Protein AF-A0A9P0DZE5-F1 (afdb_monomer_lite)

pLDDT: mean 83.81, std 15.14, range [32.5, 97.56]

Foldseek 3Di:
DPPCPPWPKAKDFAPDWWFWDWKKFAQFDKQFPDDDDQWDWWKKFKWAQDPVVNDIDTFFIDTHHNHDMDTTDGDDDPDDRDIHRMMMMTTPRPPDDPVRVVRIDGDSVSRVVRMDIDIDDDPVVD

Organism: Diabrotica balteata (NCBI:txid107213)

InterPro domains:
  IPR039782 Intermembrane lipid transfer protein VPS13B [PTHR12517] (2-123)

Secondary structure (DSSP, 8-state):
--------EEEEEEEEEEEEEEEEEPPPPPEESS---TT--EEEEEEEEETTTTEEEEEEEEEE-SSS-EEE-----TT----EEEEEEEE--TTS-HHHHHHEE--HHHHHHHEEEEEE--GGG-

Structure (mmCIF, N/CA/C/O backbone):
data_AF-A0A9P0DZE5-F1
#
_entry.id   AF-A0A9P0DZE5-F1
#
loop_
_atom_site.group_PDB
_atom_site.id
_atom_site.type_symbol
_atom_site.label_atom_id
_atom_site.label_alt_id
_atom_site.label_comp_id
_atom_site.label_asym_id
_atom_site.label_entity_id
_atom_site.label_seq_id
_atom_site.pdbx_PDB_ins_code
_atom_site.Cartn_x
_atom_site.Cartn_y
_atom_site.Cartn_z
_atom_site.occupancy
_atom_site.B_iso_or_equiv
_atom_site.auth_seq_id
_atom_site.auth_comp_id
_atom_site.auth_asym_id
_atom_site.auth_atom_id
_atom_site.pdbx_PDB_model_num
ATOM 1 N N . MET A 1 1 ? -7.588 25.092 -3.913 1.00 32.50 1 MET A N 1
ATOM 2 C CA . MET A 1 1 ? -6.708 24.602 -4.997 1.00 32.50 1 MET A CA 1
ATOM 3 C C . MET A 1 1 ? -6.248 23.194 -4.639 1.00 32.50 1 MET A C 1
ATOM 5 O O . MET 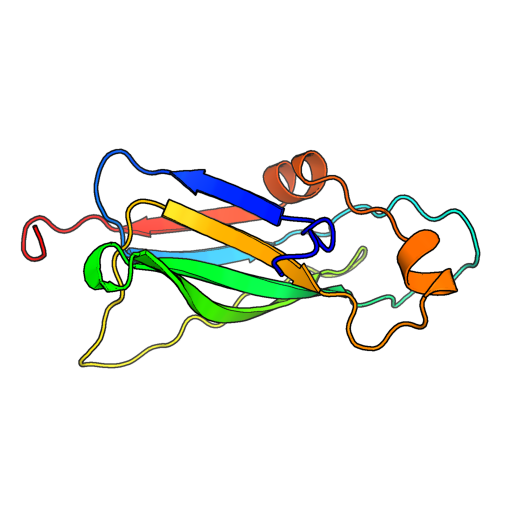A 1 1 ? -5.328 23.058 -3.852 1.00 32.50 1 MET A O 1
ATOM 9 N N . PHE A 1 2 ? -6.896 22.152 -5.161 1.00 39.66 2 PHE A N 1
ATOM 10 C CA . PHE A 1 2 ? -6.438 20.764 -5.007 1.00 39.66 2 PHE A CA 1
ATOM 11 C C . PHE A 1 2 ? -6.215 20.211 -6.408 1.00 39.66 2 PHE A C 1
ATOM 13 O O . PHE A 1 2 ? -7.040 19.474 -6.941 1.00 39.66 2 PHE A O 1
ATOM 20 N N . TRP A 1 3 ? -5.162 20.692 -7.074 1.00 39.97 3 TRP A N 1
ATOM 21 C CA . TRP A 1 3 ? -4.807 20.162 -8.382 1.00 39.97 3 TRP A CA 1
ATOM 22 C C . TRP A 1 3 ? -4.379 18.711 -8.199 1.00 39.97 3 TRP A C 1
ATOM 24 O O . TRP A 1 3 ? -3.361 18.394 -7.587 1.00 39.97 3 TRP A O 1
ATOM 34 N N . ASN A 1 4 ? -5.270 17.862 -8.692 1.00 41.53 4 ASN A N 1
ATOM 35 C CA . ASN A 1 4 ? -5.224 16.424 -8.792 1.00 41.53 4 ASN A CA 1
ATOM 36 C C . ASN A 1 4 ? -3.967 16.008 -9.569 1.00 41.53 4 ASN A C 1
ATOM 38 O O . ASN A 1 4 ? -4.008 15.787 -10.778 1.00 41.53 4 ASN A O 1
ATOM 42 N N . LYS A 1 5 ? -2.821 15.934 -8.887 1.00 46.94 5 LYS A N 1
ATOM 43 C CA . LYS A 1 5 ? -1.699 15.135 -9.373 1.00 46.94 5 LYS A CA 1
ATOM 44 C C . LYS A 1 5 ? -2.216 13.705 -9.316 1.00 46.94 5 LYS A C 1
ATOM 46 O O . LYS A 1 5 ? -2.427 13.209 -8.218 1.00 46.94 5 LYS A O 1
ATOM 51 N N . SER A 1 6 ? -2.530 13.106 -10.465 1.00 58.84 6 SER A N 1
ATOM 52 C CA . SER A 1 6 ? -3.109 11.763 -10.563 1.00 58.84 6 SER A CA 1
ATOM 53 C C . SER A 1 6 ? -2.299 10.789 -9.706 1.00 58.84 6 SER A C 1
ATOM 55 O O . SER A 1 6 ? -1.202 10.378 -10.090 1.00 58.84 6 SER A O 1
ATOM 57 N N . ILE A 1 7 ? -2.799 10.488 -8.508 1.00 70.25 7 ILE A N 1
ATOM 58 C CA . ILE A 1 7 ? -2.111 9.622 -7.559 1.00 70.25 7 ILE A CA 1
ATOM 59 C C . ILE A 1 7 ? -2.232 8.208 -8.117 1.00 70.25 7 ILE A C 1
ATOM 61 O O . ILE A 1 7 ? -3.330 7.657 -8.179 1.00 70.25 7 ILE A O 1
ATOM 65 N N . SER A 1 8 ? -1.112 7.620 -8.534 1.00 85.69 8 SER A N 1
ATOM 66 C CA . SER A 1 8 ? -1.079 6.196 -8.854 1.00 85.69 8 SER A CA 1
ATOM 67 C C . SER A 1 8 ? -1.046 5.421 -7.542 1.00 85.69 8 SER A C 1
ATOM 69 O O . SER A 1 8 ? -0.043 5.437 -6.825 1.00 85.69 8 SER A O 1
ATOM 71 N N . ALA A 1 9 ? -2.171 4.807 -7.184 1.00 91.31 9 ALA A N 1
ATOM 72 C CA . ALA A 1 9 ? -2.306 4.068 -5.939 1.00 91.31 9 ALA A CA 1
ATOM 73 C C . ALA A 1 9 ? -3.148 2.802 -6.103 1.00 91.31 9 ALA A C 1
ATOM 75 O O . ALA A 1 9 ? -4.056 2.730 -6.931 1.00 91.31 9 ALA A O 1
ATOM 76 N N . MET A 1 10 ? -2.854 1.817 -5.259 1.00 94.81 10 MET A N 1
ATOM 77 C CA . MET A 1 10 ? -3.636 0.599 -5.073 1.00 94.81 10 MET A CA 1
ATOM 78 C C . MET A 1 10 ? -4.147 0.587 -3.633 1.00 94.81 10 MET A C 1
ATOM 80 O O . MET A 1 10 ? -3.348 0.639 -2.703 1.00 94.81 10 MET A O 1
ATOM 84 N N . ALA A 1 11 ? -5.465 0.563 -3.446 1.00 96.00 11 ALA A N 1
ATOM 85 C CA . ALA A 1 11 ? -6.100 0.595 -2.132 1.00 96.00 11 ALA A CA 1
ATOM 86 C C . ALA A 1 11 ? -6.955 -0.651 -1.906 1.00 96.00 11 ALA A C 1
ATOM 88 O O . ALA A 1 11 ? -7.549 -1.184 -2.843 1.00 96.00 11 ALA A O 1
ATOM 89 N N . TRP A 1 12 ? -7.048 -1.081 -0.652 1.00 97.00 12 TRP A N 1
ATOM 90 C CA . TRP A 1 12 ? -7.929 -2.164 -0.231 1.00 97.00 12 TRP A CA 1
ATOM 91 C C . TRP A 1 12 ? -8.601 -1.824 1.095 1.00 97.00 12 TRP A C 1
ATOM 93 O O . TRP A 1 12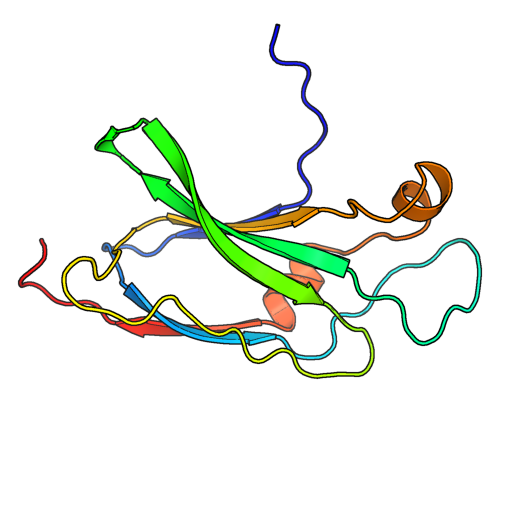 ? -8.113 -1.006 1.882 1.00 97.00 12 TRP A O 1
ATOM 103 N N . ARG A 1 13 ? -9.747 -2.464 1.336 1.00 96.69 13 ARG A N 1
ATOM 104 C CA . ARG A 1 13 ? -10.543 -2.265 2.542 1.00 96.69 13 ARG A CA 1
ATOM 105 C C . ARG A 1 13 ? -10.922 -3.600 3.168 1.00 96.69 13 ARG A C 1
ATOM 107 O O . ARG A 1 13 ? -11.401 -4.501 2.487 1.00 96.69 13 ARG A O 1
ATOM 114 N N . TYR A 1 14 ? -10.729 -3.699 4.475 1.00 95.88 14 TYR A N 1
ATOM 115 C CA . TYR A 1 14 ? -11.223 -4.785 5.304 1.00 95.88 14 TYR A CA 1
ATOM 116 C C . TYR A 1 14 ? -12.608 -4.443 5.875 1.00 95.88 14 TYR A C 1
ATOM 118 O O . TYR A 1 14 ? -12.889 -3.269 6.128 1.00 95.88 14 TYR A O 1
ATOM 126 N N . PRO A 1 15 ? -13.461 -5.448 6.150 1.00 93.25 15 PRO A N 1
ATOM 127 C CA . PRO A 1 15 ? -14.739 -5.222 6.829 1.00 93.25 15 PRO A CA 1
ATOM 128 C C . PRO A 1 15 ? -14.593 -4.646 8.246 1.00 93.25 15 PRO A C 1
ATOM 130 O O . PRO A 1 15 ? -15.460 -3.911 8.705 1.00 93.25 15 PRO A O 1
ATOM 133 N N . GLN A 1 16 ? -13.499 -4.983 8.935 1.00 92.31 16 GLN A N 1
ATOM 134 C CA . GLN A 1 16 ? -13.171 -4.529 10.290 1.00 92.31 16 GLN A CA 1
ATOM 135 C C . GLN A 1 16 ? -11.730 -3.995 10.323 1.00 92.31 16 GLN A C 1
ATOM 137 O O . GLN A 1 16 ? -10.914 -4.494 9.537 1.00 92.31 16 GLN A O 1
ATOM 142 N N . PRO A 1 17 ? -11.390 -3.035 11.210 1.00 92.44 17 PRO A N 1
ATOM 143 C CA . PRO A 1 17 ? -10.032 -2.510 11.327 1.00 92.44 17 PRO A CA 1
ATOM 144 C C . PRO A 1 17 ? -9.019 -3.616 11.624 1.00 92.44 17 PRO A C 1
ATOM 146 O O . PRO A 1 17 ? -9.221 -4.429 12.523 1.00 92.44 17 PRO A O 1
ATOM 149 N N . ARG A 1 18 ? -7.921 -3.656 10.868 1.00 93.31 18 ARG A N 1
ATOM 150 C CA . ARG A 1 18 ? -6.865 -4.665 11.033 1.00 93.31 18 ARG A CA 1
ATOM 151 C C . ARG A 1 18 ? -5.502 -4.017 11.121 1.00 93.31 18 ARG A C 1
ATOM 153 O O . ARG A 1 18 ? -5.257 -3.018 10.446 1.00 93.31 18 ARG A O 1
ATOM 160 N N . ALA A 1 19 ? -4.624 -4.626 11.909 1.00 92.19 19 ALA A N 1
ATOM 161 C CA . ALA A 1 19 ? -3.199 -4.342 11.867 1.00 92.19 19 ALA A CA 1
ATOM 162 C C . ALA A 1 19 ? -2.544 -5.222 10.807 1.00 92.19 19 ALA A C 1
ATOM 164 O O . ALA A 1 19 ? -2.857 -6.410 10.690 1.00 92.19 19 ALA A O 1
ATOM 165 N N . LEU A 1 20 ? -1.630 -4.646 10.036 1.00 93.88 20 LEU A N 1
ATOM 166 C CA . LEU A 1 20 ? -0.793 -5.424 9.133 1.00 93.88 20 LEU A CA 1
ATOM 167 C C . LEU A 1 20 ? 0.325 -6.072 9.946 1.00 93.88 20 LEU A C 1
ATOM 169 O O . LEU A 1 20 ? 0.956 -5.414 10.769 1.00 93.88 20 LEU A O 1
ATOM 173 N N . THR A 1 21 ? 0.553 -7.363 9.727 1.00 92.00 21 THR A N 1
ATOM 174 C CA . THR A 1 21 ? 1.587 -8.132 10.436 1.00 92.00 21 THR A CA 1
ATOM 175 C C . THR A 1 21 ? 2.747 -8.494 9.524 1.00 92.00 21 THR A C 1
ATOM 177 O O . THR A 1 21 ? 3.875 -8.644 9.989 1.00 92.00 21 THR A O 1
ATOM 180 N N . LYS A 1 22 ? 2.492 -8.604 8.216 1.00 93.62 22 LYS A N 1
ATOM 181 C CA . LYS A 1 22 ? 3.519 -8.858 7.209 1.00 93.62 22 LYS A CA 1
ATOM 182 C C . LYS A 1 22 ? 3.085 -8.321 5.858 1.00 93.62 22 LYS A C 1
ATOM 184 O O . LYS A 1 22 ? 1.941 -8.504 5.451 1.00 93.62 22 LYS A O 1
ATOM 189 N N . VAL A 1 23 ? 4.018 -7.715 5.134 1.00 96.44 23 VAL A N 1
ATOM 190 C CA . VAL A 1 23 ? 3.810 -7.314 3.742 1.00 96.44 23 VAL A CA 1
ATOM 191 C C . VAL A 1 23 ? 5.000 -7.793 2.918 1.00 96.44 23 VAL A C 1
ATOM 193 O O . VAL A 1 23 ? 6.155 -7.519 3.245 1.00 96.44 23 VAL A O 1
ATOM 196 N N . ARG A 1 24 ? 4.712 -8.554 1.861 1.00 97.19 24 ARG A N 1
ATOM 197 C CA . ARG A 1 24 ? 5.695 -9.049 0.892 1.00 97.19 24 ARG A CA 1
ATOM 198 C C . ARG A 1 24 ? 5.247 -8.657 -0.500 1.00 97.19 24 ARG A C 1
ATOM 200 O O . ARG A 1 24 ? 4.089 -8.881 -0.845 1.00 97.19 24 ARG A O 1
ATOM 207 N N . ILE A 1 25 ? 6.157 -8.121 -1.296 1.00 97.00 25 ILE A N 1
ATOM 208 C CA . ILE A 1 25 ? 5.885 -7.748 -2.677 1.00 97.00 25 ILE A CA 1
ATOM 209 C C . ILE A 1 25 ? 6.846 -8.528 -3.564 1.00 97.00 25 ILE A C 1
ATOM 211 O O . ILE A 1 25 ? 8.056 -8.355 -3.466 1.00 97.00 25 ILE A O 1
ATOM 215 N N . PHE A 1 26 ? 6.310 -9.430 -4.380 1.00 96.06 26 PHE A N 1
ATOM 216 C CA . PHE A 1 26 ? 7.075 -10.114 -5.419 1.00 96.06 26 PHE A CA 1
ATOM 217 C C . PHE A 1 26 ? 7.427 -9.143 -6.546 1.00 96.06 26 PHE A C 1
ATOM 219 O O . PHE A 1 26 ? 6.869 -8.047 -6.606 1.00 96.06 26 PHE A O 1
ATOM 226 N N . SER A 1 27 ? 8.322 -9.557 -7.440 1.00 92.56 27 SER A N 1
ATOM 227 C CA . SER A 1 27 ? 8.699 -8.766 -8.607 1.00 92.56 27 SER A CA 1
ATOM 228 C C . SER A 1 27 ? 7.461 -8.249 -9.346 1.00 92.56 27 SER A C 1
ATOM 230 O O . SER A 1 27 ? 6.579 -9.014 -9.748 1.00 92.56 27 SER A O 1
ATOM 232 N N . VAL A 1 28 ? 7.356 -6.925 -9.465 1.00 90.75 28 VAL A N 1
ATOM 233 C CA . VAL A 1 28 ? 6.215 -6.258 -10.096 1.00 90.75 28 VAL A CA 1
ATOM 234 C C . VAL A 1 28 ? 6.620 -5.891 -11.516 1.00 90.75 28 VAL A C 1
ATOM 236 O O . VAL A 1 28 ? 7.564 -5.126 -11.671 1.00 90.75 28 VAL A O 1
ATOM 239 N N . PRO A 1 29 ? 5.918 -6.371 -12.554 1.00 88.25 29 PRO A N 1
ATOM 240 C CA . PRO A 1 29 ? 6.261 -6.023 -13.924 1.00 88.25 29 PRO A CA 1
ATOM 241 C C . PRO A 1 29 ? 5.925 -4.557 -14.209 1.00 88.25 29 PRO A C 1
ATOM 243 O O . PRO A 1 29 ? 4.815 -4.086 -13.918 1.00 88.25 29 PRO A O 1
ATOM 246 N N . TYR A 1 30 ? 6.861 -3.841 -14.826 1.00 86.88 30 TYR A N 1
ATOM 247 C CA . TYR A 1 30 ? 6.672 -2.468 -15.275 1.00 86.88 30 TYR A CA 1
ATOM 248 C C . TYR A 1 30 ? 6.414 -2.438 -16.776 1.00 86.88 30 TYR A C 1
ATOM 250 O O . TYR A 1 30 ? 7.061 -3.121 -17.565 1.00 86.88 30 TYR A O 1
ATOM 258 N N . LYS A 1 31 ? 5.488 -1.586 -17.215 1.00 80.75 31 LYS A N 1
ATOM 259 C CA . LYS A 1 31 ? 5.376 -1.259 -18.636 1.00 80.75 31 LYS A CA 1
ATOM 260 C C . LYS A 1 31 ? 6.292 -0.072 -18.921 1.00 80.75 31 LYS A C 1
ATOM 262 O O . LYS A 1 31 ? 5.968 1.050 -18.536 1.00 80.75 31 LYS A O 1
ATOM 267 N N . ARG A 1 32 ? 7.425 -0.332 -19.580 1.00 74.12 32 ARG A N 1
ATOM 268 C CA . ARG A 1 32 ? 8.400 0.687 -19.995 1.00 74.12 32 ARG A CA 1
ATOM 269 C C . ARG A 1 32 ? 8.198 1.097 -21.455 1.00 74.12 32 ARG A C 1
ATOM 271 O O . ARG A 1 32 ? 7.970 0.241 -22.305 1.00 74.12 32 ARG A O 1
ATOM 278 N N . THR A 1 33 ? 8.280 2.394 -21.753 1.00 69.94 33 THR A N 1
ATOM 279 C CA . THR A 1 33 ? 8.256 2.915 -23.139 1.00 69.94 33 THR A CA 1
ATOM 280 C C . THR A 1 33 ? 9.612 3.430 -23.631 1.00 69.94 33 THR A C 1
ATOM 282 O O . THR A 1 33 ? 9.777 3.586 -24.837 1.00 69.94 33 THR A O 1
ATOM 285 N N . LEU A 1 34 ? 10.592 3.645 -22.742 1.00 60.75 34 LEU A N 1
ATOM 286 C CA . LEU A 1 34 ? 11.969 4.023 -23.089 1.00 60.75 34 LEU A CA 1
ATOM 287 C C . LEU A 1 34 ? 12.988 3.369 -22.137 1.00 60.75 34 LEU A C 1
ATOM 289 O O . LEU A 1 34 ? 12.852 3.499 -20.923 1.00 60.75 34 LEU A O 1
ATOM 293 N N . GLY A 1 35 ? 14.036 2.758 -22.704 1.00 62.25 35 GLY A N 1
ATOM 294 C CA . GLY A 1 35 ? 15.306 2.450 -22.028 1.00 62.25 35 GLY A CA 1
ATOM 295 C C . GLY A 1 35 ? 15.372 1.178 -21.163 1.00 62.25 35 GLY A C 1
ATOM 296 O O . GLY A 1 35 ? 14.476 0.857 -20.380 1.00 62.25 35 GLY A O 1
ATOM 297 N N . SER A 1 36 ? 16.500 0.474 -21.295 1.00 57.94 36 SER A N 1
ATOM 298 C CA . SER A 1 36 ? 16.904 -0.703 -20.518 1.00 57.94 36 SER A CA 1
ATOM 299 C C . SER A 1 36 ? 17.744 -0.273 -19.313 1.00 57.94 36 SER A C 1
ATOM 301 O O . SER A 1 36 ? 18.964 -0.210 -19.405 1.00 57.94 36 SER A O 1
ATOM 303 N N . HIS A 1 37 ? 17.105 0.075 -18.198 1.00 59.94 37 HIS A N 1
ATOM 304 C CA . HIS A 1 37 ? 17.784 0.074 -16.901 1.00 59.94 37 HIS A CA 1
ATOM 305 C C . HIS A 1 37 ? 17.311 -1.163 -16.149 1.00 59.94 37 HIS A C 1
ATOM 307 O O . HIS A 1 37 ? 16.134 -1.241 -15.798 1.00 59.94 37 HIS A O 1
ATOM 313 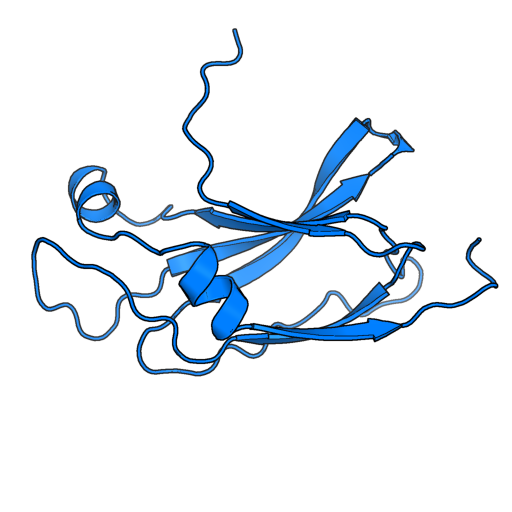N N . ASP A 1 38 ? 18.213 -2.120 -15.944 1.00 62.59 38 ASP A N 1
ATOM 314 C CA . ASP A 1 38 ? 17.885 -3.414 -15.334 1.00 62.59 38 ASP A CA 1
ATOM 315 C C . ASP A 1 38 ? 17.652 -3.340 -13.813 1.00 62.59 38 ASP A C 1
ATOM 317 O O . ASP A 1 38 ? 17.086 -4.269 -13.249 1.00 62.59 38 ASP A O 1
ATOM 321 N N . ASP A 1 39 ? 17.929 -2.197 -13.170 1.00 68.31 39 ASP A N 1
ATOM 322 C CA . ASP A 1 39 ? 17.834 -2.033 -11.708 1.00 68.31 39 ASP A CA 1
ATOM 323 C C . ASP A 1 39 ? 16.927 -0.868 -11.278 1.00 68.31 39 ASP A C 1
ATOM 325 O O . ASP A 1 39 ? 17.212 -0.109 -10.347 1.00 68.31 39 ASP A O 1
ATOM 329 N N . LEU A 1 40 ? 15.817 -0.667 -11.987 1.00 80.00 40 LEU A N 1
ATOM 330 C CA . LEU A 1 40 ? 14.889 0.408 -11.659 1.00 80.00 40 LEU A CA 1
ATOM 331 C C . LEU A 1 40 ? 14.107 0.106 -10.366 1.00 80.00 40 LEU A C 1
ATOM 333 O O . LEU A 1 40 ? 13.178 -0.703 -10.354 1.00 80.00 40 LEU A O 1
ATOM 337 N N . GLN A 1 41 ? 14.428 0.826 -9.292 1.00 86.44 41 GLN A N 1
ATOM 338 C CA . GLN A 1 41 ? 13.698 0.754 -8.029 1.00 86.44 41 GLN A CA 1
ATOM 339 C C . GLN A 1 41 ? 12.666 1.873 -7.889 1.00 86.44 41 GLN A C 1
ATOM 341 O O . GLN A 1 41 ? 12.977 3.062 -7.931 1.00 86.44 41 GLN A O 1
ATOM 346 N N . VAL A 1 42 ? 11.413 1.497 -7.644 1.00 87.81 42 VAL A N 1
ATOM 347 C CA . VAL A 1 42 ? 10.300 2.450 -7.593 1.00 87.81 42 VAL A CA 1
ATOM 348 C C . VAL A 1 42 ? 9.851 2.668 -6.159 1.00 87.81 42 VAL A C 1
ATOM 350 O O . VAL A 1 42 ? 9.239 1.787 -5.555 1.00 87.81 42 VAL A O 1
ATOM 353 N N . LEU A 1 43 ? 10.120 3.859 -5.622 1.00 90.25 43 LEU A N 1
ATOM 354 C CA . LEU A 1 43 ? 9.705 4.225 -4.270 1.00 90.25 43 LEU A CA 1
ATOM 355 C C . LEU A 1 43 ? 8.174 4.239 -4.152 1.00 90.25 43 LEU A C 1
ATOM 357 O O . LEU A 1 43 ? 7.453 4.803 -4.974 1.00 90.25 43 LEU A O 1
ATOM 361 N N . CYS A 1 44 ? 7.679 3.626 -3.089 1.00 92.62 44 CYS A N 1
ATOM 362 C CA . CYS A 1 44 ? 6.275 3.510 -2.747 1.00 92.62 44 CYS A CA 1
ATOM 363 C C . CYS A 1 44 ? 6.061 3.787 -1.257 1.00 92.62 44 CYS A C 1
ATOM 365 O O . CYS A 1 44 ? 6.962 3.631 -0.431 1.00 92.62 44 CYS A O 1
ATOM 367 N N . HIS A 1 45 ? 4.837 4.182 -0.922 1.00 94.19 45 HIS A N 1
ATOM 368 C CA . HIS A 1 45 ? 4.406 4.465 0.441 1.00 94.19 45 HIS A CA 1
ATOM 369 C C . HIS A 1 45 ? 3.214 3.587 0.782 1.00 94.19 45 HIS A C 1
ATOM 371 O O . HIS A 1 45 ? 2.224 3.576 0.056 1.00 94.19 45 HIS A O 1
ATOM 377 N N . LEU A 1 46 ? 3.303 2.868 1.893 1.00 95.94 46 LEU A N 1
ATOM 378 C CA . LEU A 1 46 ? 2.163 2.231 2.527 1.00 95.94 46 LEU A CA 1
ATOM 379 C C . LEU A 1 46 ? 1.511 3.246 3.462 1.00 95.94 46 LEU A C 1
ATOM 381 O O . LEU A 1 46 ? 2.174 3.807 4.334 1.00 95.94 46 LEU A O 1
ATOM 385 N N . GLU A 1 47 ? 0.218 3.471 3.281 1.00 96.38 47 GLU A N 1
ATOM 386 C CA . GLU A 1 47 ? -0.565 4.451 4.023 1.00 96.38 47 GLU A CA 1
ATOM 387 C C . GLU A 1 47 ? -1.855 3.822 4.548 1.00 96.38 47 GLU A C 1
ATOM 389 O O . GLU A 1 47 ? -2.397 2.884 3.956 1.00 96.38 47 GLU A O 1
ATOM 394 N N . TYR A 1 48 ? -2.377 4.374 5.638 1.00 96.00 48 TYR A N 1
ATOM 395 C CA . TYR A 1 48 ? -3.663 3.986 6.209 1.00 96.00 48 TYR A CA 1
ATOM 396 C C . TYR A 1 48 ? -4.610 5.175 6.260 1.00 96.00 48 TYR A C 1
ATOM 398 O O . TYR A 1 48 ? -4.186 6.317 6.433 1.00 96.00 48 TYR A O 1
ATOM 406 N N . TRP A 1 49 ? -5.904 4.911 6.108 1.00 96.81 49 TRP A N 1
ATOM 407 C CA . TRP A 1 49 ? -6.930 5.921 6.327 1.00 96.81 49 TRP A CA 1
ATOM 408 C C . TRP A 1 49 ? -7.161 6.117 7.827 1.00 96.81 49 TRP A C 1
ATOM 410 O O . TRP A 1 49 ? -7.523 5.173 8.532 1.00 96.81 49 TRP A O 1
ATOM 420 N N . SER A 1 50 ? -6.966 7.342 8.311 1.00 94.62 50 SER A N 1
ATOM 421 C CA . SER A 1 50 ? -7.296 7.744 9.675 1.00 94.62 50 SER A CA 1
ATOM 422 C C . SER A 1 50 ? -8.669 8.403 9.692 1.00 94.62 50 SER A C 1
ATOM 424 O O . SER A 1 50 ? -8.817 9.527 9.217 1.00 94.62 50 SER A O 1
ATOM 426 N N . GLU A 1 51 ? -9.656 7.728 10.283 1.00 91.19 51 GLU A N 1
ATOM 427 C CA . GLU A 1 51 ? -11.014 8.274 10.422 1.00 91.19 51 GLU A CA 1
ATOM 428 C C . GLU A 1 51 ? -11.007 9.567 11.258 1.00 91.19 51 GLU A C 1
ATOM 430 O O . GLU A 1 51 ? -11.616 10.560 10.872 1.00 91.19 51 GLU A O 1
ATOM 435 N N . CYS A 1 52 ? -10.226 9.614 12.346 1.00 91.69 52 CYS A N 1
ATOM 436 C CA . CYS A 1 52 ? -10.136 10.794 13.216 1.00 91.69 52 CYS A CA 1
ATOM 437 C C . CYS A 1 52 ? -9.558 12.028 12.510 1.00 91.69 52 CYS A C 1
ATOM 439 O O . CYS A 1 52 ? -9.922 13.152 12.843 1.00 91.69 52 CYS A O 1
ATOM 441 N N . ARG A 1 53 ? -8.625 11.833 11.568 1.00 93.88 53 ARG A N 1
ATOM 442 C CA . ARG A 1 53 ? -8.007 12.930 10.805 1.00 93.88 53 ARG A CA 1
ATOM 443 C C . ARG A 1 53 ? -8.646 13.144 9.436 1.00 93.88 53 ARG A C 1
ATOM 445 O O . ARG A 1 53 ? -8.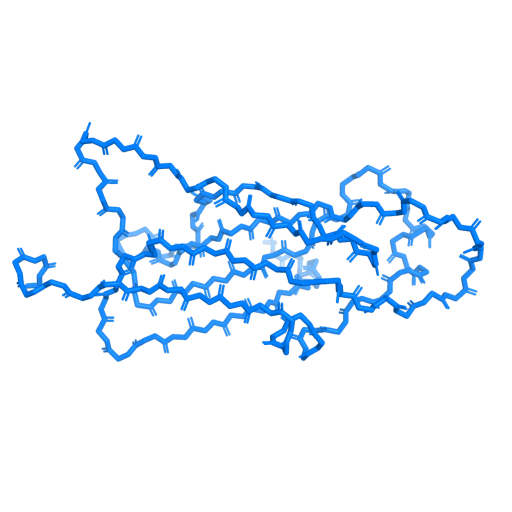251 14.078 8.746 1.00 93.88 53 ARG A O 1
ATOM 452 N N . ASN A 1 54 ? -9.595 12.289 9.047 1.00 94.69 54 ASN A N 1
ATOM 453 C CA . ASN A 1 54 ? -10.225 12.272 7.728 1.00 94.69 54 ASN A CA 1
ATOM 454 C C . ASN A 1 54 ? -9.190 12.335 6.582 1.00 94.69 54 ASN A C 1
ATOM 456 O O . ASN A 1 54 ? -9.326 13.107 5.631 1.00 94.69 54 ASN A O 1
ATOM 460 N N . ALA A 1 55 ? -8.091 11.587 6.728 1.00 95.94 55 ALA A N 1
ATOM 461 C CA . ALA A 1 55 ? -6.940 11.666 5.834 1.00 95.94 55 ALA A CA 1
ATOM 462 C C . ALA A 1 55 ? -6.128 10.365 5.812 1.00 95.94 55 ALA A C 1
ATOM 464 O O . ALA A 1 55 ? -6.115 9.601 6.779 1.00 95.94 55 ALA A O 1
ATOM 465 N N . TYR A 1 56 ? -5.393 10.148 4.719 1.00 96.00 56 TYR A N 1
ATOM 466 C CA . TYR A 1 56 ? -4.369 9.108 4.657 1.00 96.00 56 TYR A CA 1
ATOM 467 C C . TYR A 1 56 ? -3.104 9.551 5.390 1.00 96.00 56 TYR A C 1
ATOM 469 O O . TYR A 1 56 ? -2.643 10.679 5.211 1.00 96.00 56 TYR A O 1
ATOM 477 N N . LEU A 1 57 ? -2.541 8.652 6.193 1.00 94.81 57 LEU A N 1
ATOM 478 C CA . LEU A 1 57 ? -1.309 8.871 6.942 1.00 94.81 57 LEU A CA 1
ATOM 479 C C . LEU A 1 57 ? -0.239 7.854 6.523 1.00 94.81 57 LEU A C 1
ATOM 481 O O . LEU A 1 57 ? -0.572 6.688 6.283 1.00 94.81 57 LEU A O 1
ATOM 485 N N . PRO A 1 58 ? 1.040 8.265 6.454 1.00 93.38 58 PRO A N 1
ATOM 486 C CA . PRO A 1 58 ? 2.136 7.365 6.125 1.00 93.38 58 PRO A CA 1
ATOM 487 C C . PRO A 1 58 ? 2.328 6.312 7.219 1.00 93.38 58 PRO A C 1
ATOM 489 O O . PRO A 1 58 ? 2.245 6.611 8.410 1.00 93.38 58 PRO A O 1
ATOM 492 N N . PHE A 1 59 ? 2.606 5.079 6.799 1.00 93.62 59 PHE A N 1
ATOM 493 C CA . PHE A 1 59 ? 2.925 3.959 7.683 1.00 93.62 59 PHE A CA 1
ATOM 494 C C . PHE A 1 59 ? 4.337 3.428 7.443 1.00 93.62 59 PHE A C 1
ATOM 496 O O . PHE A 1 59 ? 5.099 3.270 8.389 1.00 93.62 59 PHE A O 1
ATOM 503 N N . ALA A 1 60 ? 4.696 3.170 6.184 1.00 93.62 60 ALA A N 1
ATOM 504 C CA . ALA A 1 60 ? 6.016 2.666 5.813 1.00 93.62 60 ALA A CA 1
ATOM 505 C C . ALA A 1 60 ? 6.385 3.059 4.376 1.00 93.62 60 ALA A C 1
ATOM 507 O O . ALA A 1 60 ? 5.514 3.364 3.561 1.00 93.62 60 ALA A O 1
ATOM 508 N N . GLN A 1 61 ? 7.677 3.015 4.060 1.00 93.62 61 GLN A N 1
ATOM 509 C CA . GLN A 1 61 ? 8.227 3.263 2.726 1.00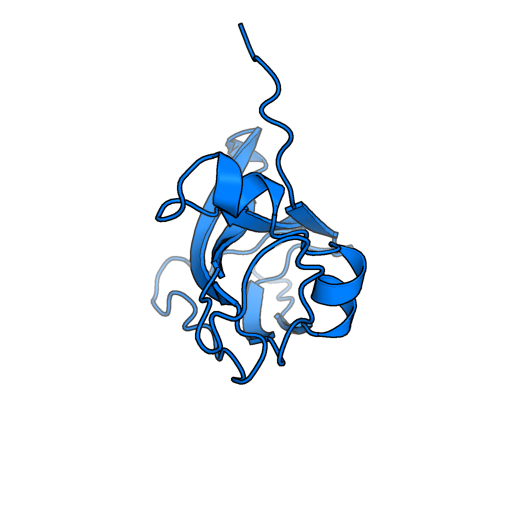 93.62 61 GLN A CA 1
ATOM 510 C C . GLN A 1 61 ? 8.972 2.028 2.230 1.00 93.62 61 GLN A C 1
ATOM 512 O O . GLN A 1 61 ? 9.573 1.305 3.023 1.00 93.62 61 GLN A O 1
ATOM 517 N N . PHE A 1 62 ? 8.926 1.784 0.924 1.00 93.94 62 PHE A N 1
ATOM 518 C CA . PHE A 1 62 ? 9.606 0.654 0.297 1.00 93.94 62 PHE A CA 1
ATOM 519 C C . PHE A 1 62 ? 9.828 0.878 -1.192 1.00 93.94 62 PHE A C 1
ATOM 521 O O . PHE A 1 62 ? 9.253 1.793 -1.774 1.00 93.94 62 PHE A O 1
ATOM 528 N N . PHE A 1 63 ? 10.632 0.019 -1.810 1.00 92.62 63 PHE A N 1
ATOM 529 C CA . PHE A 1 63 ? 10.881 0.042 -3.245 1.00 92.62 63 PHE A CA 1
ATOM 530 C C . PHE A 1 63 ? 10.282 -1.194 -3.911 1.00 92.62 63 PHE A C 1
ATOM 532 O O . PHE A 1 63 ? 10.403 -2.307 -3.401 1.00 92.62 63 PHE A O 1
ATOM 539 N N . LEU A 1 64 ? 9.634 -0.994 -5.055 1.00 92.00 64 LEU A N 1
ATOM 540 C CA . LEU A 1 64 ? 9.297 -2.075 -5.973 1.00 92.00 64 LEU A CA 1
ATOM 541 C C . LEU A 1 64 ? 10.506 -2.385 -6.858 1.00 92.00 64 LEU A C 1
ATOM 543 O O . LEU A 1 64 ? 11.295 -1.489 -7.170 1.00 92.00 64 LEU A O 1
ATOM 547 N N . SER A 1 65 ? 10.597 -3.635 -7.304 1.00 90.00 65 SER A N 1
ATOM 548 C CA . SER A 1 65 ? 11.600 -4.123 -8.252 1.00 90.00 65 SER A CA 1
ATOM 549 C C . SER A 1 65 ? 10.945 -5.064 -9.271 1.00 90.00 65 SER A C 1
ATOM 551 O O . SER A 1 65 ? 9.943 -5.711 -8.952 1.00 90.00 65 SER A O 1
ATOM 553 N N . GLU A 1 66 ? 11.506 -5.157 -10.481 1.00 88.69 66 GLU A N 1
ATOM 554 C CA . GLU A 1 66 ? 11.134 -6.188 -11.471 1.00 88.69 66 GLU A CA 1
ATOM 555 C C . GLU A 1 66 ? 11.865 -7.521 -11.225 1.00 88.69 66 GLU A C 1
ATOM 557 O O . GLU A 1 66 ? 11.461 -8.548 -11.769 1.00 88.69 66 GLU A O 1
ATOM 562 N N . SER A 1 67 ? 12.901 -7.523 -10.378 1.00 89.12 67 SER A N 1
ATOM 563 C CA . SER A 1 67 ? 13.823 -8.659 -10.209 1.00 89.12 67 SER A CA 1
ATOM 564 C C . SER A 1 67 ? 13.850 -9.211 -8.783 1.00 89.12 67 SER A C 1
ATOM 566 O O . SER A 1 67 ? 14.097 -10.398 -8.579 1.00 89.12 67 SER A O 1
ATOM 568 N N . GLU A 1 68 ? 13.567 -8.376 -7.784 1.00 91.94 68 GLU A N 1
ATOM 569 C CA . GLU A 1 68 ? 13.730 -8.725 -6.372 1.00 91.94 68 GLU A CA 1
ATOM 570 C C . GLU A 1 68 ? 12.404 -8.720 -5.610 1.00 91.94 68 GLU A C 1
ATOM 572 O O . GLU A 1 68 ? 11.491 -7.940 -5.889 1.00 91.94 68 GLU A O 1
ATOM 577 N N . VAL A 1 69 ? 12.311 -9.584 -4.596 1.00 95.12 69 VAL A N 1
ATOM 578 C CA . VAL A 1 69 ? 11.189 -9.589 -3.653 1.00 95.12 69 VAL A CA 1
ATOM 579 C C . VAL A 1 69 ? 11.450 -8.557 -2.561 1.00 95.12 69 VAL A C 1
ATOM 581 O O . VAL A 1 69 ? 12.438 -8.643 -1.835 1.00 95.12 69 VAL A O 1
ATOM 584 N N . CYS A 1 70 ? 10.521 -7.625 -2.372 1.00 94.94 70 CYS A N 1
ATOM 585 C CA . CYS A 1 70 ? 10.560 -6.680 -1.267 1.00 94.94 70 CYS A CA 1
ATOM 586 C C . CYS A 1 70 ? 9.873 -7.270 -0.027 1.00 94.94 70 CYS A C 1
ATOM 588 O O . CYS A 1 70 ? 8.691 -7.632 -0.046 1.00 94.94 70 CYS A O 1
ATOM 590 N N . HIS A 1 71 ? 10.614 -7.336 1.078 1.00 95.75 71 HIS A N 1
ATOM 591 C CA . HIS A 1 71 ? 10.087 -7.645 2.402 1.00 95.75 71 HIS A CA 1
ATOM 592 C C . HIS A 1 71 ? 9.975 -6.345 3.195 1.00 95.75 71 HIS A C 1
ATOM 594 O O . HIS A 1 71 ? 10.986 -5.779 3.601 1.00 95.75 71 HIS A O 1
ATOM 600 N N . LEU A 1 72 ? 8.752 -5.855 3.395 1.00 94.00 72 LEU A N 1
ATOM 601 C CA . LEU A 1 72 ? 8.552 -4.557 4.025 1.00 94.00 72 LEU A CA 1
ATOM 602 C C . LEU A 1 72 ? 8.698 -4.655 5.546 1.00 94.00 72 LEU A C 1
ATOM 604 O O . LEU A 1 72 ? 7.952 -5.381 6.208 1.00 94.00 72 LEU A O 1
ATOM 608 N N . THR A 1 73 ? 9.622 -3.870 6.096 1.00 90.12 73 THR A N 1
ATOM 609 C CA . THR A 1 73 ? 9.767 -3.682 7.541 1.00 90.12 73 THR A CA 1
ATOM 610 C C . THR A 1 73 ? 8.635 -2.795 8.042 1.00 90.12 73 THR A C 1
ATOM 612 O O . THR A 1 73 ? 8.606 -1.593 7.781 1.00 90.12 73 THR A O 1
ATOM 615 N N . LEU A 1 74 ? 7.678 -3.395 8.746 1.00 89.75 74 LEU A N 1
ATOM 616 C CA . LEU A 1 74 ? 6.605 -2.648 9.392 1.00 89.75 74 LEU A CA 1
ATOM 617 C C . LEU A 1 74 ? 7.140 -1.960 10.658 1.00 89.75 74 LEU A C 1
ATOM 619 O O . LEU A 1 74 ? 7.982 -2.551 11.341 1.00 89.75 74 LEU A O 1
ATOM 623 N N . PRO A 1 75 ? 6.656 -0.754 11.007 1.00 85.69 75 PRO A N 1
ATOM 624 C CA . PRO A 1 75 ? 6.974 -0.129 12.285 1.00 85.69 75 PRO A CA 1
ATOM 625 C C . PRO A 1 75 ? 6.609 -1.078 13.435 1.00 85.69 75 PRO A C 1
ATOM 627 O O . PRO A 1 75 ? 5.436 -1.369 13.667 1.00 85.69 75 PRO A O 1
ATOM 630 N N . GLY A 1 76 ? 7.621 -1.605 14.124 1.00 69.38 76 GLY A N 1
ATOM 631 C CA . GLY A 1 76 ? 7.457 -2.447 15.304 1.00 69.38 76 GLY A CA 1
ATOM 632 C C . GLY A 1 76 ? 7.662 -1.622 16.570 1.00 69.38 76 GLY A C 1
ATOM 633 O O . GLY A 1 76 ? 8.675 -0.939 16.693 1.00 69.38 76 GLY A O 1
ATOM 634 N N . GLY A 1 77 ? 6.719 -1.675 17.513 1.00 60.88 77 GLY A N 1
ATOM 635 C CA . GLY A 1 77 ? 6.878 -1.032 18.819 1.00 60.88 77 GLY A CA 1
ATOM 636 C C . GLY A 1 77 ? 5.569 -0.768 19.563 1.00 60.88 77 GLY A C 1
ATOM 637 O O . GLY A 1 77 ? 4.576 -0.321 18.992 1.00 60.88 77 GLY A O 1
ATOM 638 N N . ASN A 1 78 ? 5.587 -1.024 20.872 1.00 48.44 78 ASN A N 1
ATOM 639 C CA . ASN A 1 78 ? 4.619 -0.488 21.830 1.00 48.44 78 ASN A CA 1
ATOM 640 C C . ASN A 1 78 ? 4.917 1.027 21.968 1.00 48.44 78 ASN A C 1
ATOM 642 O O . ASN A 1 78 ? 6.092 1.361 22.136 1.00 48.44 78 ASN A O 1
ATOM 646 N N . PRO A 1 79 ? 3.932 1.943 21.842 1.00 50.28 79 PRO A N 1
ATOM 647 C CA . PRO A 1 79 ? 2.514 1.714 22.121 1.00 50.28 79 PRO A CA 1
ATOM 648 C C . PRO A 1 79 ? 1.521 1.817 20.965 1.00 50.28 79 PRO A C 1
ATOM 650 O O . PRO A 1 79 ? 0.324 1.862 21.226 1.00 50.28 79 PRO A O 1
ATOM 653 N N . GLN A 1 80 ? 1.934 1.841 19.701 1.00 62.47 80 GLN A N 1
ATOM 654 C CA . GLN A 1 80 ? 0.986 2.163 18.624 1.00 62.47 80 GLN A CA 1
ATOM 655 C C . GLN A 1 80 ? 0.954 1.065 17.564 1.00 62.47 80 GLN A C 1
ATOM 657 O O . GLN A 1 80 ? 1.530 1.182 16.485 1.00 62.47 80 GLN A O 1
ATOM 662 N N . LEU A 1 81 ? 0.229 -0.010 17.877 1.00 78.88 81 LEU A N 1
ATOM 663 C CA . LEU A 1 81 ? -0.229 -0.960 16.871 1.00 78.88 81 LEU A CA 1
ATOM 664 C C . LEU A 1 81 ? -1.322 -0.267 16.045 1.00 78.88 81 LEU A C 1
ATOM 666 O O . LEU A 1 81 ? -2.456 -0.121 16.496 1.00 78.88 81 LEU A O 1
ATOM 670 N N . ILE A 1 82 ? -0.963 0.225 14.860 1.00 89.56 82 ILE A N 1
ATOM 671 C CA . ILE A 1 82 ? -1.907 0.927 13.986 1.00 89.56 82 ILE A CA 1
ATOM 672 C C . ILE A 1 82 ? -2.884 -0.081 13.381 1.00 89.56 82 ILE A C 1
ATOM 674 O O . ILE A 1 82 ? -2.487 -1.016 12.681 1.00 89.56 82 ILE A O 1
ATOM 678 N N . VAL A 1 83 ? -4.174 0.144 13.625 1.00 91.50 83 VAL A N 1
ATOM 679 C CA . VAL A 1 83 ? -5.273 -0.575 12.979 1.00 91.50 83 VAL A CA 1
ATOM 680 C C . VAL A 1 83 ? -6.010 0.363 12.037 1.00 91.50 83 VAL A C 1
ATOM 682 O O . VAL A 1 83 ? -6.281 1.515 12.369 1.00 91.50 83 VAL A O 1
ATOM 685 N N . ALA A 1 84 ? -6.360 -0.135 10.857 1.00 94.19 84 ALA A N 1
ATOM 686 C CA . ALA A 1 84 ? -7.202 0.605 9.931 1.00 94.19 84 ALA A CA 1
ATOM 687 C C . ALA A 1 84 ? -8.048 -0.343 9.090 1.00 94.19 84 ALA A C 1
ATOM 689 O O . ALA A 1 84 ? -7.645 -1.470 8.782 1.00 94.19 84 ALA A O 1
ATOM 690 N N . SER A 1 85 ? -9.233 0.127 8.705 1.00 95.31 85 SER A N 1
ATOM 691 C CA . SER A 1 85 ? -10.087 -0.592 7.759 1.00 95.31 85 SER A CA 1
ATOM 692 C C . SER A 1 85 ? -9.607 -0.401 6.327 1.00 95.31 85 SER A C 1
ATOM 694 O O . SER A 1 85 ? -9.744 -1.319 5.531 1.00 95.31 85 SER A O 1
ATOM 696 N N . THR A 1 86 ? -9.034 0.759 5.989 1.00 97.56 86 THR A N 1
ATOM 697 C CA . THR A 1 86 ? -8.574 1.070 4.626 1.00 97.56 86 THR A CA 1
ATOM 698 C C . THR A 1 86 ? -7.081 1.341 4.617 1.00 97.56 86 THR A C 1
ATOM 700 O O . THR A 1 86 ? -6.583 2.147 5.402 1.00 97.56 86 THR A O 1
ATOM 703 N N . TRP A 1 87 ? -6.399 0.690 3.687 1.00 97.44 87 TRP A N 1
ATOM 704 C CA . TRP A 1 87 ? -4.969 0.814 3.451 1.00 97.44 87 TRP A CA 1
ATOM 705 C C . TRP A 1 87 ? -4.735 1.083 1.969 1.00 97.44 87 TRP A C 1
ATOM 707 O O . TRP A 1 87 ? -5.552 0.705 1.123 1.00 97.44 87 TRP A O 1
ATOM 717 N N . ARG A 1 88 ? -3.620 1.728 1.639 1.00 97.38 88 ARG A N 1
ATOM 718 C CA . ARG A 1 88 ? -3.202 1.898 0.250 1.00 97.38 88 ARG A CA 1
ATOM 719 C C . ARG A 1 88 ? -1.694 1.884 0.094 1.00 97.38 88 ARG A C 1
ATOM 721 O O . ARG A 1 88 ? -0.966 2.291 0.991 1.00 97.38 88 ARG A O 1
ATOM 728 N N . VAL A 1 89 ? -1.249 1.471 -1.083 1.00 96.38 89 VAL A N 1
ATOM 729 C CA . VAL A 1 89 ? 0.095 1.724 -1.586 1.00 96.38 89 VAL A CA 1
ATOM 730 C C . VAL A 1 89 ? 0.021 2.879 -2.574 1.00 96.38 89 VAL A C 1
ATOM 732 O O . VAL A 1 89 ? -0.727 2.805 -3.548 1.00 96.38 89 VAL A O 1
ATOM 735 N N . VAL A 1 90 ? 0.799 3.928 -2.331 1.00 93.62 90 VAL A N 1
ATOM 736 C CA . VAL A 1 90 ? 0.999 5.057 -3.242 1.00 93.62 90 VAL A CA 1
ATOM 737 C C . VAL A 1 90 ? 2.341 4.894 -3.939 1.00 93.62 90 VAL A C 1
ATOM 739 O O . VAL A 1 90 ? 3.364 4.709 -3.283 1.00 93.62 90 VAL A O 1
ATOM 742 N N . ILE A 1 91 ? 2.336 4.968 -5.265 1.00 90.12 91 ILE A N 1
ATOM 743 C CA . ILE A 1 91 ? 3.530 4.838 -6.096 1.00 90.12 91 ILE A CA 1
ATOM 744 C C . ILE A 1 91 ? 4.122 6.234 -6.300 1.00 90.12 91 ILE A C 1
ATOM 746 O O . ILE A 1 91 ? 3.504 7.098 -6.928 1.00 90.12 91 ILE A O 1
ATOM 750 N N . THR A 1 92 ? 5.327 6.455 -5.777 1.00 83.25 92 THR A N 1
ATOM 751 C CA . THR A 1 92 ? 5.978 7.768 -5.721 1.00 83.25 92 THR A CA 1
ATOM 752 C C 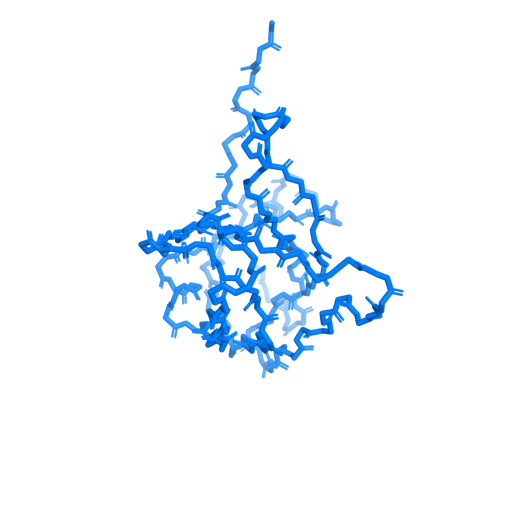. THR A 1 92 ? 7.360 7.691 -6.358 1.00 83.25 92 THR A C 1
ATOM 754 O O . THR A 1 92 ? 8.357 7.428 -5.703 1.00 83.25 92 THR A O 1
ATOM 757 N N . MET A 1 93 ? 7.454 7.996 -7.647 1.00 76.19 93 MET A N 1
ATOM 758 C CA . MET A 1 93 ? 8.707 7.987 -8.415 1.00 76.19 93 MET A CA 1
ATOM 759 C C . MET A 1 93 ? 9.627 9.191 -8.096 1.00 76.19 93 MET A C 1
ATOM 761 O O . MET A 1 93 ? 10.011 9.924 -8.999 1.00 76.19 93 MET A O 1
ATOM 765 N N . PHE A 1 94 ? 9.930 9.478 -6.825 1.00 65.38 94 PHE A N 1
ATOM 766 C CA . PHE A 1 94 ? 10.518 10.767 -6.411 1.00 65.38 94 PHE A CA 1
ATOM 767 C C . PHE A 1 94 ? 11.886 11.072 -7.050 1.00 65.38 94 PHE A C 1
ATOM 769 O O . PHE A 1 94 ? 12.140 12.218 -7.407 1.00 65.38 94 PHE A O 1
ATOM 776 N N . ASN A 1 95 ? 12.716 10.048 -7.266 1.00 67.62 95 ASN A N 1
ATOM 777 C CA . ASN A 1 95 ? 14.083 10.198 -7.784 1.00 67.62 95 ASN A CA 1
ATOM 778 C C . ASN A 1 95 ? 14.177 10.245 -9.320 1.00 67.62 95 ASN A C 1
ATOM 780 O O . ASN A 1 95 ? 15.273 10.373 -9.857 1.00 67.62 95 ASN A O 1
ATOM 784 N N . TYR A 1 96 ? 13.051 10.140 -10.028 1.00 71.94 96 TYR A N 1
ATOM 785 C CA . TYR A 1 96 ? 13.017 10.118 -11.490 1.00 71.94 96 TYR A CA 1
ATOM 786 C C . TYR A 1 96 ? 12.589 11.471 -12.060 1.00 71.94 96 TYR A C 1
ATOM 788 O O . TYR A 1 96 ? 11.711 12.156 -11.512 1.00 71.94 96 TYR A O 1
ATOM 796 N N . ASN A 1 97 ? 13.182 11.851 -13.191 1.00 77.50 97 ASN A N 1
ATOM 797 C CA . ASN A 1 97 ? 12.735 13.023 -13.938 1.00 77.50 97 ASN A CA 1
ATOM 798 C C . ASN A 1 97 ? 11.329 12.780 -14.537 1.00 77.50 97 ASN A C 1
ATOM 800 O O . ASN A 1 97 ? 10.827 11.655 -14.564 1.00 77.50 97 ASN A O 1
ATOM 804 N N . GLU A 1 98 ? 10.643 13.835 -14.981 1.00 74.62 98 GLU A N 1
ATOM 805 C CA . GLU A 1 98 ? 9.254 13.708 -15.457 1.00 74.62 98 GLU A CA 1
ATOM 806 C C . GLU A 1 98 ? 9.116 12.833 -16.717 1.00 74.62 98 GLU A C 1
ATOM 808 O O . GLU A 1 98 ? 8.073 12.213 -16.919 1.00 74.62 98 GLU A O 1
ATOM 813 N N . GLU A 1 99 ? 10.160 12.719 -17.539 1.00 72.75 99 GLU A N 1
ATOM 814 C CA . GLU A 1 99 ? 10.169 11.844 -18.718 1.00 72.75 99 GLU A CA 1
ATOM 815 C C . GLU A 1 99 ? 10.263 10.364 -18.332 1.00 72.75 99 GLU A C 1
ATOM 817 O O . GLU A 1 99 ? 9.479 9.550 -18.816 1.00 72.75 99 GLU A O 1
ATOM 822 N N . GLN A 1 100 ? 11.144 10.025 -17.390 1.00 70.94 100 GLN A N 1
ATOM 823 C CA . GLN A 1 100 ? 11.264 8.686 -16.810 1.00 70.94 100 GLN A CA 1
ATOM 824 C C . GLN A 1 100 ? 9.976 8.291 -16.079 1.00 70.94 100 GLN A C 1
ATOM 826 O O . GLN A 1 100 ? 9.458 7.194 -16.262 1.00 70.94 100 GLN A O 1
ATOM 831 N N . LYS A 1 101 ? 9.380 9.209 -15.310 1.00 73.00 101 LYS A N 1
ATOM 832 C CA . LYS A 1 101 ? 8.078 8.972 -14.663 1.00 73.00 101 LYS A CA 1
ATOM 833 C C . LYS A 1 101 ? 6.977 8.628 -15.661 1.00 73.00 101 LYS A C 1
ATOM 835 O O . LYS A 1 101 ? 6.129 7.796 -15.363 1.00 73.00 101 LYS A O 1
ATOM 840 N N . ARG A 1 102 ? 6.972 9.279 -16.828 1.00 73.38 102 ARG A N 1
ATOM 841 C CA . ARG A 1 102 ? 6.014 9.002 -17.910 1.00 73.38 102 ARG A CA 1
ATOM 842 C C . ARG A 1 102 ? 6.335 7.714 -18.657 1.00 73.38 102 ARG A C 1
ATOM 844 O O . ARG A 1 102 ? 5.417 7.108 -19.208 1.00 73.38 102 ARG A O 1
ATOM 851 N N . SER A 1 103 ? 7.602 7.306 -18.692 1.00 75.31 103 SER A N 1
ATOM 852 C CA . SER A 1 103 ? 8.014 6.092 -19.388 1.00 75.31 103 SER A CA 1
ATOM 853 C C . SER A 1 103 ? 7.768 4.822 -18.583 1.00 75.31 103 SER A C 1
ATOM 855 O O . SER A 1 103 ? 7.675 3.756 -19.187 1.00 75.31 103 SER A O 1
ATOM 857 N N . ILE A 1 104 ? 7.622 4.922 -17.257 1.00 77.62 104 ILE A N 1
ATOM 858 C CA . ILE A 1 104 ? 7.381 3.787 -16.364 1.00 77.62 104 ILE A CA 1
ATOM 859 C C . ILE A 1 104 ? 5.923 3.780 -15.907 1.00 77.62 104 ILE A C 1
ATOM 861 O O . ILE A 1 104 ? 5.486 4.598 -15.098 1.00 77.62 104 ILE A O 1
ATOM 865 N N . LEU A 1 105 ? 5.167 2.797 -16.387 1.00 83.44 105 LEU A N 1
ATOM 866 C CA . LEU A 1 105 ? 3.780 2.585 -16.001 1.00 83.44 105 LEU A CA 1
ATOM 867 C C . LEU A 1 105 ? 3.663 1.313 -15.166 1.00 83.44 105 LEU A C 1
ATOM 869 O O . LEU A 1 105 ? 3.823 0.200 -15.668 1.00 83.44 105 LEU A O 1
ATOM 873 N N . ILE A 1 106 ? 3.323 1.481 -13.891 1.00 87.19 106 ILE A N 1
ATOM 874 C CA . ILE A 1 106 ? 2.978 0.367 -13.007 1.00 87.19 106 ILE A CA 1
ATOM 875 C C . ILE A 1 106 ? 1.463 0.255 -12.949 1.00 87.19 106 ILE A C 1
ATOM 877 O O . ILE A 1 106 ? 0.769 1.186 -12.542 1.00 87.19 106 ILE A O 1
ATOM 881 N N . SER A 1 107 ? 0.944 -0.903 -13.347 1.00 87.56 107 SER A N 1
ATOM 882 C CA . SER A 1 107 ? -0.480 -1.196 -13.232 1.00 87.56 107 SER A CA 1
ATOM 883 C C . SER A 1 107 ? -0.841 -1.480 -11.769 1.00 87.56 107 SER A C 1
ATOM 885 O O . SER A 1 107 ? -0.285 -2.421 -11.194 1.00 87.56 107 SER A O 1
ATOM 887 N N . PRO A 1 108 ? -1.826 -0.779 -11.169 1.00 87.94 108 PRO A N 1
ATOM 888 C CA . PRO A 1 108 ? -2.327 -1.120 -9.836 1.00 87.94 108 PRO A CA 1
ATOM 889 C C . PRO A 1 108 ? -2.800 -2.577 -9.730 1.00 87.94 108 PRO A C 1
ATOM 891 O O . PRO A 1 108 ? -2.690 -3.186 -8.669 1.00 87.94 108 PRO A O 1
ATOM 894 N N . ARG A 1 109 ? -3.279 -3.166 -10.839 1.00 90.00 109 ARG A N 1
ATOM 895 C CA . ARG A 1 109 ? -3.674 -4.583 -10.897 1.00 90.00 109 ARG A CA 1
ATOM 896 C C . ARG A 1 109 ? -2.474 -5.526 -10.831 1.00 90.00 109 ARG A C 1
ATOM 898 O O . ARG A 1 109 ? -2.560 -6.545 -10.159 1.00 90.00 109 ARG A O 1
ATOM 905 N N . ALA A 1 110 ? -1.372 -5.188 -11.502 1.00 91.75 110 ALA A N 1
ATOM 906 C CA . ALA A 1 110 ? -0.143 -5.978 -11.423 1.00 91.75 110 ALA A CA 1
ATOM 907 C C . ALA A 1 110 ? 0.426 -5.939 -9.999 1.00 91.75 110 ALA A C 1
ATOM 909 O O . ALA A 1 110 ? 0.725 -6.981 -9.427 1.00 91.75 110 ALA A O 1
ATOM 910 N N . LEU A 1 111 ? 0.456 -4.752 -9.382 1.00 93.56 111 LEU A N 1
ATOM 911 C CA . LEU A 1 111 ? 0.851 -4.606 -7.982 1.00 93.56 111 LEU A CA 1
ATOM 912 C C . LEU A 1 111 ? -0.039 -5.436 -7.042 1.00 93.56 111 LEU A C 1
ATOM 914 O O . LEU A 1 111 ? 0.478 -6.132 -6.173 1.00 93.56 111 LEU A O 1
ATOM 918 N N . ALA A 1 112 ? -1.362 -5.407 -7.233 1.00 94.50 112 ALA A N 1
ATOM 919 C CA . ALA A 1 112 ? -2.295 -6.213 -6.445 1.00 94.50 112 ALA A CA 1
ATOM 920 C C . ALA A 1 112 ? -2.064 -7.729 -6.605 1.00 94.50 112 ALA A C 1
ATOM 922 O O . ALA A 1 112 ? -2.237 -8.475 -5.646 1.00 94.50 112 ALA A O 1
ATOM 923 N N . ALA A 1 113 ? -1.653 -8.189 -7.790 1.00 95.12 113 ALA A N 1
ATOM 924 C CA . ALA A 1 113 ? -1.332 -9.596 -8.032 1.00 95.12 113 ALA A CA 1
ATOM 925 C C . ALA A 1 113 ? -0.007 -10.028 -7.376 1.00 95.12 113 ALA A C 1
ATOM 927 O O . ALA A 1 113 ? 0.126 -11.175 -6.950 1.00 95.12 113 ALA A O 1
ATOM 928 N N . CYS A 1 114 ? 0.957 -9.111 -7.269 1.00 96.00 114 CYS A N 1
ATOM 929 C CA . CYS A 1 114 ? 2.292 -9.388 -6.737 1.00 96.00 114 CYS A CA 1
ATOM 930 C C . CYS A 1 114 ? 2.430 -9.138 -5.226 1.00 96.00 114 CYS A C 1
ATOM 932 O O . CYS A 1 114 ? 3.469 -9.460 -4.653 1.00 96.00 114 CYS A O 1
ATOM 934 N N . ILE A 1 115 ? 1.422 -8.578 -4.555 1.00 96.62 115 ILE A N 1
ATOM 935 C CA . ILE A 1 115 ? 1.478 -8.296 -3.117 1.00 96.62 115 ILE A CA 1
ATOM 936 C C . ILE A 1 115 ? 0.814 -9.402 -2.284 1.00 96.62 115 ILE A C 1
ATOM 938 O O . ILE A 1 115 ? -0.268 -9.901 -2.592 1.00 96.62 115 ILE A O 1
ATOM 942 N N . ARG A 1 116 ? 1.461 -9.778 -1.180 1.00 97.12 116 ARG A N 1
ATOM 943 C CA . ARG A 1 116 ? 0.908 -10.634 -0.124 1.00 97.12 116 ARG A CA 1
ATOM 944 C C . ARG A 1 116 ? 0.906 -9.871 1.188 1.00 97.12 116 ARG A C 1
ATOM 946 O O . ARG A 1 116 ? 1.926 -9.308 1.587 1.00 97.12 116 ARG A O 1
ATOM 953 N N . ILE A 1 117 ? -0.251 -9.862 1.837 1.00 96.38 117 ILE A N 1
ATOM 954 C CA . ILE A 1 117 ? -0.507 -9.075 3.037 1.00 96.38 117 ILE A CA 1
ATOM 955 C C . ILE A 1 117 ? -1.098 -9.999 4.087 1.00 96.38 117 ILE A C 1
ATOM 957 O O . ILE A 1 117 ? -2.214 -10.492 3.923 1.00 96.38 117 ILE A O 1
ATOM 961 N N . ASP A 1 118 ? -0.357 -10.183 5.170 1.00 94.56 118 ASP A N 1
ATOM 962 C CA . ASP A 1 118 ? -0.864 -10.829 6.367 1.00 94.56 118 ASP A CA 1
ATOM 963 C C . ASP A 1 118 ? -1.382 -9.735 7.303 1.00 94.56 118 ASP A C 1
ATOM 965 O O . ASP A 1 118 ? -0.766 -8.675 7.476 1.00 94.56 118 ASP A O 1
ATOM 969 N N . SER A 1 119 ? -2.555 -9.969 7.881 1.00 93.19 119 SER A N 1
ATOM 970 C CA . SER A 1 119 ? -3.196 -9.011 8.774 1.00 93.19 119 SER A CA 1
ATOM 971 C C . SER A 1 119 ? -3.888 -9.709 9.930 1.00 93.19 119 SER A C 1
ATOM 973 O O . SER A 1 119 ? -4.341 -10.850 9.826 1.00 93.19 119 SER A O 1
ATOM 975 N N . TYR A 1 120 ? -3.997 -8.989 11.036 1.00 88.88 120 TYR A N 1
ATOM 976 C CA . TYR A 1 120 ? -4.578 -9.464 12.275 1.00 88.88 120 TYR A CA 1
ATOM 977 C C . TYR A 1 120 ? -5.739 -8.560 12.690 1.00 88.88 120 TYR A C 1
ATOM 979 O O . TYR A 1 120 ? -5.646 -7.332 12.644 1.00 88.88 120 TYR A O 1
ATOM 987 N N . PHE A 1 121 ? -6.846 -9.192 13.074 1.00 86.44 121 PHE A N 1
ATOM 988 C CA . PHE A 1 121 ? -7.984 -8.537 13.703 1.00 86.44 121 PHE A CA 1
ATOM 989 C C . PHE A 1 121 ? -7.983 -8.888 15.190 1.00 86.44 121 PHE A C 1
ATOM 991 O O . PHE A 1 121 ? -7.911 -10.068 15.534 1.00 86.44 121 PHE A O 1
ATOM 998 N N . ASN A 1 122 ? -8.121 -7.880 16.049 1.00 78.38 122 ASN A N 1
ATOM 999 C CA . ASN A 1 122 ? -8.331 -8.075 17.477 1.00 78.38 122 ASN A CA 1
ATOM 1000 C C . ASN A 1 122 ? -9.557 -7.290 17.932 1.00 78.38 122 ASN A C 1
ATOM 1002 O O . ASN A 1 122 ? -9.618 -6.077 17.741 1.00 78.38 122 ASN A O 1
ATOM 1006 N N . LYS A 1 123 ? -10.486 -7.979 18.598 1.00 69.00 123 LYS A N 1
ATOM 1007 C CA . LYS A 1 123 ? -11.684 -7.368 19.184 1.00 69.00 123 LYS A CA 1
ATOM 1008 C C . LYS A 1 123 ? -11.360 -6.389 20.309 1.00 69.00 123 LYS A C 1
ATOM 1010 O O . LYS A 1 123 ? -12.165 -5.522 20.589 1.00 69.00 123 LYS A O 1
ATOM 1015 N N . SER A 1 124 ? -10.196 -6.503 20.947 1.00 69.81 124 SER A N 1
ATOM 1016 C CA . SER A 1 124 ? -9.793 -5.581 22.014 1.00 69.81 124 SER A CA 1
ATOM 1017 C C . SER A 1 124 ? -9.508 -4.150 21.532 1.00 69.81 124 SER A C 1
ATOM 1019 O O . SER A 1 124 ? -9.352 -3.270 22.370 1.00 69.81 124 SER A O 1
ATOM 1021 N N . TYR A 1 125 ? -9.417 -3.915 20.214 1.00 57.75 125 TYR A N 1
ATOM 1022 C CA . TYR A 1 125 ? -9.190 -2.590 19.612 1.00 57.75 125 TYR A CA 1
ATOM 1023 C C . TYR A 1 125 ? -10.423 -2.032 18.873 1.00 57.75 125 TYR A C 1
ATOM 1025 O O . TYR A 1 125 ? -10.295 -1.058 18.130 1.00 57.75 125 TYR A O 1
ATOM 1033 N N . THR A 1 126 ? -11.592 -2.657 19.042 1.00 52.62 126 THR A N 1
ATOM 1034 C CA . THR A 1 126 ? -12.899 -2.204 18.529 1.00 52.62 126 THR A CA 1
ATOM 1035 C C . THR A 1 126 ? -13.860 -2.001 19.677 1.00 52.62 126 THR A C 1
ATOM 1037 O O . THR A 1 126 ? -14.561 -0.971 19.667 1.00 52.62 126 THR A O 1
#

Radius of gyration: 15.69 Å; chains: 1; bounding box: 33×35×45 Å

Sequence (126 aa):
MFWNKSISAMAWRYPQPRALTKVRIFSVPYKRTLGSHDDLQVLCHLEYWSECRNAYLPFAQFFLSESEVCHLTLPGGNPQLIVASTWRVVITMFNYNEEQKRSILISPRALAACIRIDSYFNKSYT